Protein AF-A0A845W8F4-F1 (afdb_monomer_lite)

Sequence (146 aa):
TGIQLLKTLMKLYPTL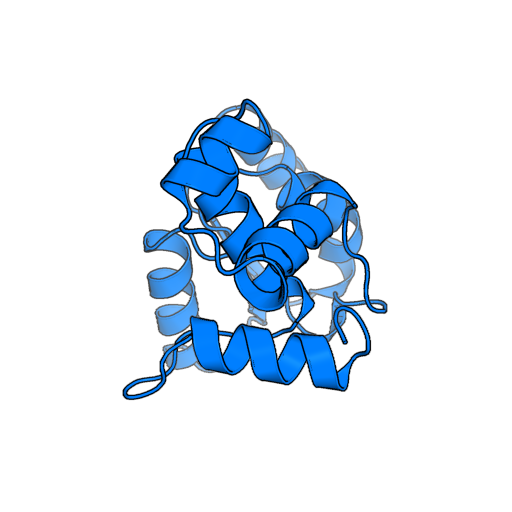NIVVQSANIKALIRLKPAINEHEGGFTIVDKSLPQKEMLIKVDWSLQGLIYTPKAMRNGLEIKSEWLDVLTLAFEEGLQDRTIAQRMQISERTVRNYWTKVQDVLGVYPKPGENIRIKTEKRAREVGLID

Secondary structure (DSSP, 8-state):
-HHHHHHHHHHH-TT--EEEEES-SGGGGGGHHHHHH--S-EEEEETTS-HHHHHHHHHHHHTT-EE--GGG--S----HHHHHHHHHHHTS---HHHHHHHTTS-HHHHHHHHHHHHHHHT----TT--HHHHHHHHHHHTTS--

Radius of gyration: 15.42 Å; chains: 1; bounding box: 34×40×40 Å

pLDDT: mean 94.18, std 3.89, range [72.44, 98.44]

Structure (mmCIF, N/CA/C/O backbone):
data_AF-A0A845W8F4-F1
#
_entry.id   AF-A0A845W8F4-F1
#
loop_
_atom_site.group_PDB
_atom_site.id
_atom_site.type_symbol
_atom_site.label_atom_id
_atom_site.label_alt_id
_atom_site.label_comp_id
_atom_site.label_asym_id
_atom_site.label_entity_id
_atom_site.label_seq_id
_atom_site.pdbx_PDB_ins_code
_atom_site.Cartn_x
_atom_site.Cartn_y
_atom_site.Cartn_z
_atom_site.occupancy
_atom_site.B_iso_or_equiv
_atom_site.auth_seq_id
_atom_site.auth_comp_id
_atom_site.auth_asym_id
_atom_site.auth_atom_id
_atom_site.pdbx_PDB_model_num
ATOM 1 N N . THR A 1 1 ? -16.153 -6.724 18.190 1.00 88.38 1 THR A N 1
ATOM 2 C CA . THR A 1 1 ? -15.363 -7.728 17.432 1.00 88.38 1 THR A CA 1
ATOM 3 C C . THR A 1 1 ? -14.116 -7.070 16.862 1.00 88.38 1 THR A C 1
ATOM 5 O O . THR A 1 1 ? -14.104 -5.848 16.750 1.00 88.38 1 THR A O 1
ATOM 8 N N . GLY A 1 2 ? -13.091 -7.837 16.466 1.00 92.50 2 GLY A N 1
ATOM 9 C CA . GLY A 1 2 ? -11.861 -7.268 15.884 1.00 92.50 2 GLY A CA 1
ATOM 10 C C . GLY A 1 2 ? -12.106 -6.403 14.639 1.00 92.50 2 GLY A C 1
ATOM 11 O O . GLY A 1 2 ? -11.474 -5.374 14.460 1.00 92.50 2 GLY A O 1
ATOM 12 N N . ILE A 1 3 ? -13.105 -6.747 13.826 1.00 94.69 3 ILE A N 1
ATOM 13 C CA . ILE A 1 3 ? -13.475 -5.972 12.630 1.00 94.69 3 ILE A CA 1
ATOM 14 C C . ILE A 1 3 ? -14.098 -4.625 12.993 1.00 94.69 3 ILE A C 1
ATOM 16 O O . ILE A 1 3 ? -13.779 -3.621 12.363 1.00 94.69 3 ILE A O 1
ATOM 20 N N . GLN A 1 4 ? -14.956 -4.588 14.016 1.00 95.62 4 GLN A N 1
ATOM 21 C CA . GLN A 1 4 ? -15.508 -3.324 14.500 1.00 95.62 4 GLN A CA 1
ATOM 22 C C . GLN A 1 4 ? -14.410 -2.437 15.092 1.00 95.62 4 GLN A C 1
ATOM 24 O O . GLN A 1 4 ? -14.392 -1.244 14.816 1.00 95.62 4 GLN A O 1
ATOM 29 N N . LEU A 1 5 ? -13.470 -3.026 15.841 1.00 96.38 5 LEU A N 1
ATOM 30 C CA . LEU A 1 5 ? -12.308 -2.306 16.359 1.00 96.38 5 LEU A CA 1
ATOM 31 C C . LEU A 1 5 ? -11.498 -1.676 15.218 1.00 96.38 5 LEU A C 1
ATOM 33 O O . LEU A 1 5 ? -11.225 -0.485 15.270 1.00 96.38 5 LEU A O 1
ATOM 37 N N . LEU A 1 6 ? -11.187 -2.436 14.163 1.00 97.19 6 LEU A N 1
ATOM 38 C CA . LEU A 1 6 ? -10.449 -1.915 13.007 1.00 97.19 6 LEU A CA 1
ATOM 39 C C . LEU A 1 6 ? -11.177 -0.753 12.323 1.00 97.19 6 LEU A C 1
ATOM 41 O O . LEU A 1 6 ? -10.552 0.262 12.036 1.00 97.19 6 LEU A O 1
ATOM 45 N N . LYS A 1 7 ? -12.495 -0.863 12.106 1.00 96.06 7 LYS A N 1
ATOM 46 C CA . LYS A 1 7 ? -13.293 0.242 11.545 1.00 96.06 7 LYS A CA 1
ATOM 47 C C . LYS A 1 7 ? -13.221 1.495 12.415 1.00 96.06 7 LYS A C 1
ATOM 49 O O . LYS A 1 7 ? -13.045 2.590 11.893 1.00 96.06 7 LYS A O 1
ATOM 54 N N . THR A 1 8 ? -13.350 1.331 13.731 1.00 97.00 8 THR A N 1
ATOM 55 C CA . THR A 1 8 ? -13.262 2.443 14.680 1.00 97.00 8 THR A CA 1
ATOM 56 C C . THR A 1 8 ? -11.869 3.074 14.670 1.00 97.00 8 THR A C 1
ATOM 58 O O . THR A 1 8 ? -11.770 4.294 14.604 1.00 97.00 8 THR A O 1
ATOM 61 N N . LEU A 1 9 ? -10.803 2.268 14.678 1.00 97.50 9 LEU A N 1
ATOM 62 C CA . LEU A 1 9 ? -9.425 2.764 14.675 1.00 97.50 9 LEU A CA 1
ATOM 63 C C . LEU A 1 9 ? -9.087 3.531 13.396 1.00 97.50 9 LEU A C 1
ATOM 65 O O . LEU A 1 9 ? -8.590 4.643 13.500 1.00 97.50 9 LEU A O 1
ATOM 69 N N . MET A 1 10 ? -9.408 2.994 12.214 1.00 96.81 10 MET A N 1
ATOM 70 C CA . MET A 1 10 ? -9.151 3.692 10.943 1.00 96.81 10 MET A CA 1
ATOM 71 C C . MET A 1 10 ? -9.926 5.013 10.849 1.00 96.81 10 MET A C 1
ATOM 73 O O . MET A 1 10 ? -9.415 5.993 10.322 1.00 96.81 10 MET A O 1
ATOM 77 N N . LYS A 1 11 ? -11.146 5.071 11.405 1.00 95.75 11 LYS A N 1
ATOM 78 C CA . LYS A 1 11 ? -11.949 6.301 11.421 1.00 95.75 11 LYS A CA 1
ATOM 79 C C . LYS A 1 11 ? -11.402 7.358 12.385 1.00 95.75 11 LYS A C 1
ATOM 81 O O . LYS A 1 11 ? -11.395 8.535 12.048 1.00 95.75 11 LYS A O 1
ATOM 86 N N . LEU A 1 12 ? -11.020 6.960 13.600 1.00 97.69 12 LEU A N 1
ATOM 87 C CA . LEU A 1 12 ? -10.560 7.894 14.637 1.00 97.69 12 LEU A CA 1
ATOM 88 C C . LEU A 1 12 ? -9.091 8.296 14.462 1.00 97.69 12 LEU A C 1
ATOM 90 O O . LEU A 1 12 ? -8.707 9.393 14.858 1.00 97.69 12 LEU A O 1
ATOM 94 N N . TYR A 1 13 ? -8.282 7.418 13.871 1.00 97.50 13 TYR A N 1
ATOM 95 C CA . TYR A 1 13 ? -6.844 7.586 13.703 1.00 97.50 13 TYR A CA 1
ATOM 96 C C . TYR A 1 13 ? -6.435 7.241 12.261 1.00 97.50 13 TYR A C 1
ATOM 98 O O . TYR A 1 13 ? -5.808 6.204 12.029 1.00 97.50 13 TYR A O 1
ATOM 106 N N . PRO A 1 14 ? -6.760 8.100 11.278 1.00 94.50 14 PRO A N 1
ATOM 107 C CA . PRO A 1 14 ? -6.568 7.808 9.851 1.00 94.50 14 PRO A CA 1
ATOM 108 C C . PRO A 1 14 ? -5.102 7.605 9.447 1.00 94.50 14 PRO A C 1
ATOM 110 O O . PRO A 1 14 ? -4.819 7.016 8.409 1.00 94.50 14 PRO A O 1
ATOM 113 N N . THR A 1 15 ? -4.158 8.065 10.268 1.00 95.19 15 THR A N 1
ATOM 114 C CA . THR A 1 15 ? -2.713 7.955 10.030 1.00 95.19 15 THR A CA 1
ATOM 115 C C . THR A 1 15 ? -2.027 6.895 10.894 1.00 95.19 15 THR A C 1
ATOM 117 O O . THR A 1 15 ? -0.815 6.719 10.784 1.00 95.19 15 THR A O 1
ATOM 120 N N . LEU A 1 16 ? -2.766 6.182 11.755 1.00 97.31 16 LEU A N 1
ATOM 121 C CA . LEU A 1 16 ? -2.196 5.141 12.611 1.00 97.31 16 LEU A CA 1
ATOM 122 C C . LEU A 1 16 ? -1.722 3.956 11.768 1.00 97.31 16 LEU A C 1
ATOM 124 O O . LEU A 1 16 ? -2.485 3.406 10.978 1.00 97.31 16 LEU A O 1
ATOM 128 N N . ASN A 1 17 ? -0.484 3.520 11.975 1.00 98.00 17 ASN A N 1
ATOM 129 C CA . ASN A 1 17 ? 0.031 2.315 11.334 1.00 98.00 17 ASN A CA 1
ATOM 130 C C . ASN A 1 17 ? -0.577 1.069 11.996 1.00 98.00 17 ASN A C 1
ATOM 132 O O . ASN A 1 17 ? -0.546 0.931 13.221 1.00 98.00 17 ASN A O 1
ATOM 136 N N . ILE A 1 18 ? -1.158 0.173 11.195 1.00 98.06 18 ILE A N 1
ATOM 137 C CA . ILE A 1 18 ? -1.901 -0.998 11.669 1.00 98.06 18 ILE A CA 1
ATOM 138 C C . ILE A 1 18 ? -1.364 -2.270 11.009 1.00 98.06 18 ILE A C 1
ATOM 140 O O . ILE A 1 18 ? -1.314 -2.394 9.786 1.00 98.06 18 ILE A O 1
ATOM 144 N N . VAL A 1 19 ? -1.053 -3.262 11.843 1.00 97.38 19 VAL A N 1
ATOM 145 C CA . VAL A 1 19 ? -0.740 -4.629 11.417 1.00 97.38 19 VAL A CA 1
ATOM 146 C C . VAL A 1 19 ? -1.837 -5.554 11.923 1.00 97.38 19 VAL A C 1
ATOM 148 O O . VAL A 1 19 ? -2.074 -5.661 13.126 1.00 97.38 19 VAL A O 1
ATOM 151 N N . VAL A 1 20 ? -2.513 -6.243 11.008 1.00 96.69 20 VAL A N 1
ATOM 152 C CA . VAL A 1 20 ? -3.578 -7.193 11.334 1.00 96.69 20 VAL A CA 1
ATOM 153 C C . VAL A 1 20 ? -3.071 -8.610 11.140 1.00 96.69 20 VAL A C 1
ATOM 155 O O . VAL A 1 20 ? -2.831 -9.042 10.017 1.00 96.69 20 VAL A O 1
ATOM 158 N N . GLN A 1 21 ? -2.986 -9.373 12.224 1.00 94.81 21 GLN A N 1
ATOM 159 C CA . GLN A 1 21 ? -2.768 -10.815 12.151 1.00 94.81 21 GLN A CA 1
ATOM 160 C C . GLN A 1 21 ? -4.096 -11.563 12.227 1.00 94.81 21 GLN A C 1
ATOM 162 O O . GLN A 1 21 ? -4.807 -11.481 13.233 1.00 94.81 21 GLN A O 1
ATOM 167 N N . SER A 1 22 ? -4.430 -12.340 11.198 1.00 94.31 22 SER A N 1
ATOM 168 C CA . SER A 1 22 ? -5.685 -13.097 11.156 1.00 94.31 22 SER A CA 1
ATOM 169 C C . SER A 1 22 ? -5.468 -14.525 10.669 1.00 94.31 22 SER A C 1
ATOM 171 O O . SER A 1 22 ? -4.715 -14.753 9.736 1.00 94.31 22 SER A O 1
ATOM 173 N N . ALA A 1 23 ? -6.167 -15.482 11.284 1.00 93.19 23 ALA A N 1
ATOM 174 C CA . ALA A 1 23 ? -6.289 -16.848 10.759 1.00 93.19 23 ALA A CA 1
ATOM 175 C C . ALA A 1 23 ? -7.404 -16.965 9.698 1.00 93.19 23 ALA A C 1
ATOM 177 O O . ALA A 1 23 ? -7.541 -17.985 9.036 1.00 93.19 23 ALA A O 1
ATOM 178 N N . ASN A 1 24 ? -8.235 -15.927 9.543 1.00 92.31 24 ASN A N 1
ATOM 179 C CA . ASN A 1 24 ? -9.286 -15.860 8.533 1.00 92.31 24 ASN A CA 1
ATOM 180 C C . ASN A 1 24 ? -9.164 -14.540 7.767 1.00 92.31 24 ASN A C 1
ATOM 182 O O . ASN A 1 24 ? -9.788 -13.530 8.102 1.00 92.31 24 ASN A O 1
ATOM 186 N N . ILE A 1 25 ? -8.321 -14.553 6.739 1.00 92.44 25 ILE A N 1
ATOM 187 C CA . ILE A 1 25 ? -8.057 -13.394 5.882 1.00 92.44 25 ILE A CA 1
ATOM 188 C C . ILE A 1 25 ? -9.297 -13.008 5.066 1.00 92.44 25 ILE A C 1
ATOM 190 O O . ILE A 1 25 ? -9.585 -11.825 4.896 1.00 92.44 25 ILE A O 1
ATOM 194 N N . LYS A 1 26 ? -10.098 -13.989 4.630 1.00 91.00 26 LYS A N 1
ATOM 195 C CA . LYS A 1 26 ? -11.307 -13.746 3.824 1.00 91.00 26 LYS A CA 1
ATOM 196 C C . LYS A 1 26 ? -12.324 -12.863 4.551 1.00 91.00 26 LYS A C 1
ATOM 198 O O . LYS A 1 26 ? -12.976 -12.029 3.928 1.00 91.00 26 LYS A O 1
ATOM 203 N N . ALA A 1 27 ? -12.411 -12.964 5.879 1.00 91.88 27 ALA A N 1
ATOM 204 C CA . ALA A 1 27 ? -13.285 -12.111 6.685 1.00 91.88 27 ALA A CA 1
ATOM 205 C C . ALA A 1 27 ? -12.926 -10.611 6.636 1.00 91.88 27 ALA A C 1
ATOM 207 O O . ALA A 1 27 ? -13.764 -9.784 7.016 1.00 91.88 27 ALA A O 1
ATOM 208 N N . LEU A 1 28 ? -11.712 -10.262 6.186 1.00 93.38 28 LEU A N 1
ATOM 209 C CA . LEU A 1 28 ? -11.214 -8.891 6.051 1.00 93.38 28 LEU A CA 1
ATOM 210 C C . LEU A 1 28 ? -11.503 -8.276 4.675 1.00 93.38 28 LEU A C 1
ATOM 212 O O . LEU A 1 28 ? -11.358 -7.068 4.533 1.00 93.38 28 LEU A O 1
ATOM 216 N N . ILE A 1 29 ? -11.976 -9.046 3.684 1.00 91.12 29 ILE A N 1
ATOM 217 C CA . ILE A 1 29 ? -12.309 -8.529 2.337 1.00 91.12 29 ILE A CA 1
ATOM 218 C C . ILE A 1 29 ? -13.295 -7.354 2.420 1.00 91.12 29 ILE A C 1
ATOM 220 O O . ILE A 1 29 ? -13.107 -6.330 1.773 1.00 91.12 29 ILE A O 1
ATOM 224 N N . ARG A 1 30 ? -14.287 -7.439 3.314 1.00 90.75 30 ARG A N 1
ATOM 225 C CA . ARG A 1 30 ? -15.261 -6.361 3.578 1.00 90.75 30 ARG A CA 1
ATOM 226 C C . ARG A 1 30 ? -14.666 -5.064 4.141 1.00 90.75 30 ARG A C 1
ATOM 228 O O . ARG A 1 30 ? -15.389 -4.083 4.270 1.00 90.75 30 ARG A O 1
ATOM 235 N N . LEU A 1 31 ? -13.400 -5.069 4.557 1.00 93.12 31 LEU A N 1
ATOM 236 C CA . LEU A 1 31 ? -12.689 -3.876 5.016 1.00 93.12 31 LEU A CA 1
ATOM 237 C C . LEU A 1 31 ? -11.875 -3.216 3.902 1.00 93.12 31 LEU A C 1
ATOM 239 O O . LEU A 1 31 ? -11.380 -2.120 4.128 1.00 93.12 31 LEU A O 1
ATOM 243 N N . LYS A 1 32 ? -11.764 -3.825 2.713 1.00 90.69 32 LYS A N 1
ATOM 244 C CA . LYS A 1 32 ? -10.960 -3.299 1.600 1.00 90.69 32 LYS A CA 1
ATOM 245 C C . LYS A 1 32 ? -11.272 -1.830 1.261 1.00 90.69 32 LYS A C 1
ATOM 247 O O . LYS A 1 32 ? -10.315 -1.070 1.158 1.00 90.69 32 LYS A O 1
ATOM 252 N N . PRO A 1 33 ? -12.542 -1.372 1.191 1.00 90.38 33 PRO A N 1
ATOM 253 C CA . PRO A 1 33 ? -12.826 0.047 0.964 1.00 90.38 33 PRO A CA 1
ATOM 254 C C . PRO A 1 33 ? -12.246 0.957 2.055 1.00 90.38 33 PRO A C 1
ATOM 256 O O . PRO A 1 33 ? -11.581 1.936 1.743 1.00 90.38 33 PRO A O 1
ATOM 259 N N . ALA A 1 34 ? -12.407 0.579 3.327 1.00 93.69 34 ALA A 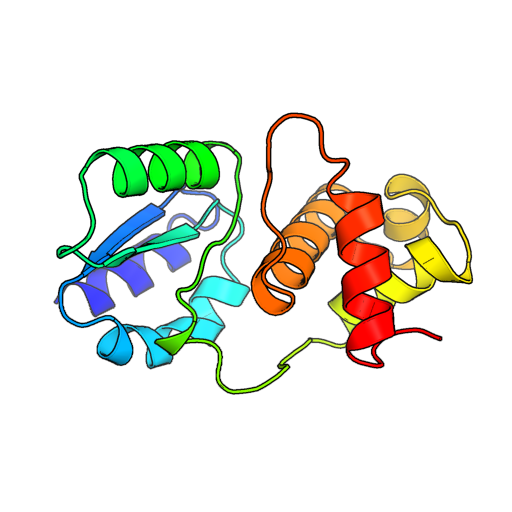N 1
ATOM 260 C CA . ALA A 1 34 ? -11.879 1.347 4.455 1.00 93.69 34 ALA A CA 1
ATOM 261 C C . ALA A 1 34 ? -10.340 1.335 4.502 1.00 93.69 34 ALA A C 1
ATOM 263 O O . ALA A 1 34 ? -9.729 2.351 4.805 1.00 93.69 34 ALA A O 1
ATOM 264 N N . ILE A 1 35 ? -9.707 0.211 4.150 1.00 93.38 35 ILE A N 1
ATOM 265 C CA . ILE A 1 35 ? -8.243 0.110 4.031 1.00 93.38 35 ILE A CA 1
ATOM 266 C C . ILE A 1 35 ? -7.734 1.026 2.911 1.00 93.38 35 ILE A C 1
ATOM 268 O O . ILE A 1 35 ? -6.726 1.701 3.082 1.00 93.38 35 ILE A O 1
ATOM 272 N N . ASN A 1 36 ? -8.450 1.096 1.786 1.00 89.69 36 ASN A N 1
ATOM 273 C CA . ASN A 1 36 ? -8.103 1.972 0.667 1.00 89.69 36 ASN A CA 1
ATOM 274 C C . ASN A 1 36 ? -8.274 3.463 0.991 1.00 89.69 36 ASN A C 1
ATOM 276 O O . ASN A 1 36 ? -7.713 4.298 0.283 1.00 89.69 36 ASN A O 1
ATOM 280 N N . GLU A 1 37 ? -9.072 3.815 1.996 1.00 91.31 37 GLU A N 1
ATOM 281 C CA . GLU A 1 37 ? -9.256 5.192 2.472 1.00 91.31 37 GLU A CA 1
ATOM 282 C C . GLU A 1 37 ? -8.272 5.562 3.583 1.00 91.31 37 GLU A C 1
ATOM 284 O O . GLU A 1 37 ? -7.934 6.733 3.723 1.00 91.31 37 GLU A O 1
ATOM 289 N N . HIS A 1 38 ? -7.763 4.571 4.317 1.00 94.62 38 HIS A N 1
ATOM 290 C CA . HIS A 1 38 ? -6.763 4.760 5.362 1.00 94.62 38 HIS A CA 1
ATOM 291 C C . HIS A 1 38 ? -5.476 5.397 4.813 1.00 94.62 38 HIS A C 1
ATOM 293 O O . HIS A 1 38 ? -5.036 5.097 3.698 1.00 94.62 38 HIS A O 1
ATOM 299 N N . GLU A 1 39 ? -4.874 6.294 5.593 1.00 92.81 39 GLU A N 1
ATOM 300 C CA . GLU A 1 39 ? -3.697 7.077 5.188 1.00 92.81 39 GLU A CA 1
ATOM 301 C C . GLU A 1 39 ? -2.401 6.637 5.880 1.00 92.81 39 GLU A C 1
ATOM 303 O O . GLU A 1 39 ? -1.317 7.071 5.489 1.00 92.81 39 GLU A O 1
ATOM 308 N N . GLY A 1 40 ? -2.503 5.825 6.934 1.00 95.12 40 GLY A N 1
ATOM 309 C CA . GLY A 1 40 ? -1.367 5.154 7.559 1.00 95.12 40 GLY A CA 1
ATOM 310 C C . GLY A 1 40 ? -0.987 3.865 6.828 1.00 95.12 40 GLY A C 1
ATOM 311 O O . GLY A 1 40 ? -1.716 3.367 5.969 1.00 95.12 40 GLY A O 1
ATOM 312 N N . GLY A 1 41 ? 0.144 3.274 7.206 1.00 96.69 41 GLY A N 1
ATOM 313 C CA . GLY A 1 41 ? 0.513 1.952 6.715 1.00 96.69 41 GLY A CA 1
ATOM 314 C C . GLY A 1 41 ? -0.422 0.883 7.270 1.00 96.69 41 GLY A C 1
ATOM 315 O O . GLY A 1 41 ? -0.718 0.856 8.465 1.00 96.69 41 GLY A O 1
ATOM 316 N N . PHE A 1 42 ? -0.870 -0.033 6.417 1.00 97.69 42 PHE A N 1
ATOM 317 C CA . PHE A 1 42 ? -1.844 -1.058 6.779 1.00 97.69 42 PHE A CA 1
ATOM 318 C C . PHE A 1 42 ? -1.455 -2.407 6.184 1.00 97.69 42 PHE A C 1
ATOM 320 O O . PHE A 1 42 ? -1.589 -2.629 4.981 1.00 97.69 42 PHE A O 1
ATOM 327 N N . THR A 1 43 ? -1.007 -3.346 7.012 1.00 97.50 43 THR A N 1
ATOM 328 C CA . THR A 1 43 ? -0.586 -4.668 6.531 1.00 97.50 43 THR A CA 1
ATOM 329 C C . THR A 1 43 ? -1.402 -5.783 7.165 1.00 97.50 43 THR A C 1
ATOM 331 O O . THR A 1 43 ? -1.773 -5.736 8.337 1.00 9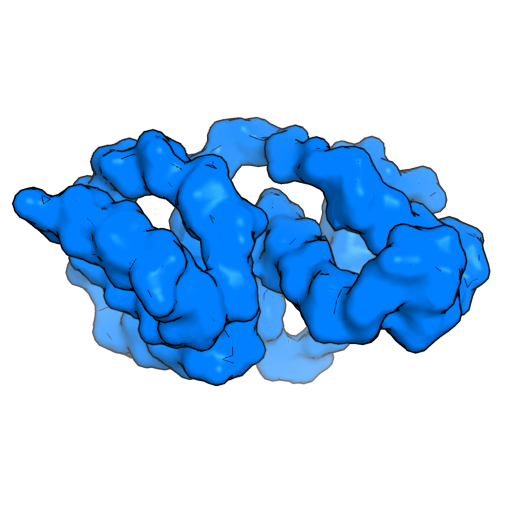7.50 43 THR A O 1
ATOM 334 N N . ILE A 1 44 ? -1.714 -6.809 6.375 1.00 96.50 44 ILE A N 1
ATOM 335 C CA . ILE A 1 44 ? -2.459 -7.984 6.830 1.00 96.50 44 ILE A CA 1
ATOM 336 C C . ILE A 1 44 ? -1.577 -9.224 6.687 1.00 96.50 44 ILE A C 1
ATOM 338 O O . ILE A 1 44 ? -1.072 -9.512 5.607 1.00 96.50 44 ILE A O 1
ATOM 342 N N . VAL A 1 45 ? -1.429 -9.991 7.763 1.00 94.88 45 VAL A N 1
ATOM 343 C CA . VAL A 1 45 ? -0.587 -11.191 7.820 1.00 94.88 45 VAL A CA 1
ATOM 344 C C . VAL A 1 45 ? -1.432 -12.396 8.214 1.00 94.88 45 VAL A C 1
ATOM 346 O O . VAL A 1 45 ? -2.206 -12.334 9.173 1.00 94.88 45 VAL A O 1
ATOM 349 N N . ASP A 1 46 ? -1.274 -13.502 7.487 1.00 93.31 46 ASP A N 1
ATOM 350 C CA . ASP A 1 46 ? -1.837 -14.784 7.909 1.00 93.31 46 ASP A CA 1
ATOM 351 C C . ASP A 1 46 ? -1.073 -15.310 9.132 1.00 93.31 46 ASP A C 1
ATOM 353 O O . ASP A 1 46 ? 0.159 -15.337 9.139 1.00 93.31 46 ASP A O 1
ATOM 357 N N . LYS A 1 47 ? -1.802 -15.715 10.178 1.00 93.44 47 LYS A N 1
ATOM 358 C CA . LYS A 1 47 ? -1.219 -16.2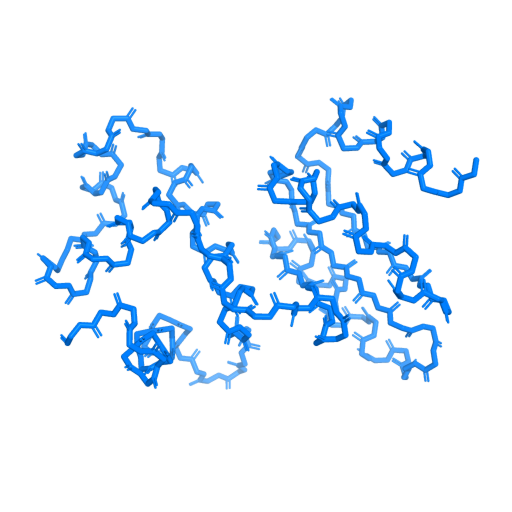57 11.417 1.00 93.44 47 LYS A CA 1
ATOM 359 C C . LYS A 1 47 ? -0.427 -17.546 11.202 1.00 93.44 47 LYS A C 1
ATOM 361 O O . LYS A 1 47 ? 0.387 -17.876 12.057 1.00 93.44 47 LYS A O 1
ATOM 366 N N . SER A 1 48 ? -0.659 -18.268 10.107 1.00 92.62 48 SER A N 1
ATOM 367 C CA . SER A 1 48 ? 0.101 -19.478 9.788 1.00 92.62 48 SER A CA 1
ATOM 368 C C . SER A 1 48 ? 1.500 -19.189 9.233 1.00 92.62 48 SER A C 1
ATOM 370 O O . SER A 1 48 ? 2.285 -20.121 9.065 1.00 92.62 48 SER A O 1
ATOM 372 N N . LEU A 1 49 ? 1.815 -17.935 8.886 1.00 92.19 49 LEU A N 1
ATOM 373 C CA . LEU A 1 49 ? 3.116 -17.580 8.323 1.00 92.19 49 LEU A CA 1
ATOM 374 C C . LEU A 1 49 ? 4.211 -17.527 9.400 1.00 92.19 49 LEU A C 1
ATOM 376 O O . LEU A 1 49 ? 3.933 -17.182 10.551 1.00 92.19 49 LEU A O 1
ATOM 380 N N . PRO A 1 50 ? 5.478 -17.798 9.031 1.00 94.88 50 PRO A N 1
ATOM 381 C CA . PRO A 1 50 ? 6.603 -17.659 9.948 1.00 94.88 50 PRO A CA 1
ATOM 382 C C . PRO A 1 50 ? 6.691 -16.253 10.553 1.00 94.88 50 PRO A C 1
ATOM 384 O O . PRO A 1 50 ? 6.446 -15.254 9.877 1.00 94.88 50 PRO A O 1
ATOM 387 N N . GLN A 1 51 ? 7.152 -16.150 11.801 1.00 93.81 51 GLN A N 1
ATOM 388 C CA . GLN A 1 51 ? 7.295 -14.867 12.505 1.00 93.81 51 GLN A CA 1
ATOM 389 C C . GLN A 1 51 ? 8.143 -13.842 11.732 1.00 93.81 51 GLN A C 1
ATOM 391 O O . GLN A 1 51 ? 7.856 -12.646 11.768 1.00 93.81 51 GLN A O 1
ATOM 396 N N . LYS A 1 52 ? 9.155 -14.299 10.984 1.00 95.00 52 LYS A N 1
ATOM 397 C CA . LYS A 1 52 ? 9.968 -13.435 10.116 1.00 95.00 52 LYS A CA 1
ATOM 398 C C . LYS A 1 52 ? 9.120 -12.700 9.072 1.00 95.00 52 LYS A C 1
ATOM 400 O O . LYS A 1 52 ? 9.341 -11.515 8.846 1.00 95.00 52 LYS A O 1
ATOM 405 N N . GLU A 1 53 ? 8.125 -13.366 8.485 1.00 93.06 53 GLU A N 1
ATOM 406 C CA . GLU A 1 53 ? 7.210 -12.735 7.527 1.00 93.06 53 GLU A CA 1
ATOM 407 C C . GLU A 1 53 ? 6.359 -11.660 8.196 1.00 93.06 53 GLU A C 1
ATOM 409 O O . GLU A 1 53 ? 6.194 -10.579 7.636 1.00 93.06 53 GLU A O 1
ATOM 414 N N . MET A 1 54 ? 5.875 -11.913 9.415 1.00 94.69 54 MET A N 1
ATOM 415 C CA . MET A 1 54 ? 5.168 -10.899 10.197 1.00 94.69 54 MET A CA 1
ATOM 416 C C . MET A 1 54 ? 6.056 -9.676 10.457 1.00 94.69 54 MET A C 1
ATOM 418 O O . MET A 1 54 ? 5.596 -8.561 10.232 1.00 94.69 54 MET A O 1
ATOM 422 N N . LEU A 1 55 ? 7.309 -9.856 10.889 1.00 96.38 55 LEU A N 1
ATOM 423 C CA . LEU A 1 55 ? 8.214 -8.732 11.176 1.00 96.38 55 LEU A CA 1
ATOM 424 C C . LEU A 1 55 ? 8.461 -7.854 9.943 1.00 96.38 55 LEU A C 1
ATOM 426 O O . LEU A 1 55 ? 8.458 -6.632 10.059 1.00 96.38 55 LEU A O 1
ATOM 430 N N . ILE A 1 56 ? 8.575 -8.456 8.757 1.00 95.94 56 ILE A N 1
ATOM 431 C CA . ILE A 1 56 ? 8.666 -7.708 7.494 1.00 95.94 56 ILE A CA 1
ATOM 432 C C . ILE A 1 56 ? 7.411 -6.848 7.279 1.00 95.94 56 ILE A C 1
ATOM 434 O O . ILE A 1 56 ? 7.504 -5.701 6.857 1.00 95.94 56 ILE A O 1
ATOM 438 N N . LYS A 1 57 ? 6.217 -7.373 7.575 1.00 96.38 57 LYS A N 1
ATOM 439 C CA . LYS A 1 57 ? 4.956 -6.626 7.408 1.00 96.38 57 LYS A CA 1
ATOM 440 C C . LYS A 1 57 ? 4.746 -5.558 8.481 1.00 96.38 57 LYS A C 1
ATOM 442 O O . LYS A 1 57 ? 4.062 -4.572 8.210 1.00 96.38 57 LYS A O 1
ATOM 447 N N . VAL A 1 58 ? 5.340 -5.729 9.662 1.00 96.75 58 VAL A N 1
ATOM 448 C CA . VAL A 1 58 ? 5.426 -4.673 10.680 1.00 96.75 58 VAL A CA 1
ATOM 449 C C . VAL A 1 58 ? 6.291 -3.527 10.167 1.00 96.75 58 VAL A C 1
ATOM 451 O O . VAL A 1 58 ? 5.821 -2.395 10.147 1.00 96.75 58 VAL A O 1
ATOM 454 N N . ASP A 1 59 ? 7.498 -3.824 9.684 1.00 96.75 59 ASP A N 1
ATOM 455 C CA . ASP A 1 59 ? 8.398 -2.826 9.091 1.00 96.75 59 ASP A CA 1
ATOM 456 C C . ASP A 1 59 ? 7.725 -2.066 7.935 1.00 96.75 59 ASP A C 1
ATOM 458 O O . ASP A 1 59 ? 7.696 -0.837 7.924 1.00 96.75 59 ASP A O 1
ATOM 462 N N . TRP A 1 60 ? 7.056 -2.784 7.027 1.00 96.44 60 TRP A N 1
ATOM 463 C CA . TRP A 1 60 ? 6.292 -2.167 5.939 1.00 96.44 60 TRP A CA 1
ATOM 464 C C . TRP A 1 60 ? 5.186 -1.235 6.450 1.00 96.44 60 TRP A C 1
ATOM 466 O O . TRP A 1 60 ? 5.063 -0.113 5.964 1.00 96.44 60 TRP A O 1
ATOM 476 N N . SER A 1 61 ? 4.399 -1.658 7.446 1.00 97.06 61 SER A N 1
ATOM 477 C CA . SER A 1 61 ? 3.353 -0.803 8.027 1.00 97.06 61 SER A CA 1
ATOM 478 C C . SER A 1 61 ? 3.945 0.457 8.663 1.00 97.06 61 SER A C 1
ATOM 480 O O . SER A 1 61 ? 3.413 1.544 8.459 1.00 97.06 61 SER A O 1
ATOM 482 N N . LEU A 1 62 ? 5.074 0.349 9.370 1.00 96.56 62 LEU A N 1
ATOM 483 C CA . LEU A 1 62 ? 5.752 1.502 9.971 1.00 96.56 62 LEU A CA 1
ATOM 484 C C . LEU A 1 62 ? 6.249 2.508 8.926 1.00 96.56 62 LEU A C 1
ATOM 486 O O . LEU A 1 62 ? 6.204 3.712 9.170 1.00 96.56 62 LEU A O 1
ATOM 490 N N . GLN A 1 63 ? 6.655 2.025 7.753 1.00 94.06 63 GLN A N 1
ATOM 491 C CA . GLN A 1 63 ? 7.052 2.846 6.607 1.00 94.06 63 GLN A CA 1
ATOM 492 C C . GLN A 1 63 ? 5.859 3.415 5.814 1.00 94.06 63 GLN A C 1
ATOM 494 O O . GLN A 1 63 ? 6.056 4.101 4.812 1.00 94.06 63 GLN A O 1
ATOM 499 N N . GLY A 1 64 ? 4.620 3.152 6.243 1.00 93.50 64 GLY A N 1
ATOM 500 C CA . GLY A 1 64 ? 3.415 3.660 5.589 1.00 93.50 64 GLY A CA 1
ATOM 501 C C . GLY A 1 64 ? 2.921 2.808 4.417 1.00 93.50 64 GLY A C 1
ATOM 502 O O . GLY A 1 64 ? 2.065 3.262 3.662 1.00 93.50 64 GLY A O 1
ATOM 503 N N . LEU A 1 65 ? 3.436 1.585 4.239 1.00 94.94 65 LEU A N 1
ATOM 504 C CA . LEU A 1 65 ? 3.006 0.704 3.155 1.00 94.94 65 LEU A CA 1
ATOM 505 C C . LEU A 1 65 ? 1.675 0.023 3.468 1.00 94.94 65 LEU A C 1
ATOM 507 O O . LEU A 1 65 ? 1.360 -0.299 4.616 1.00 94.94 65 LEU A O 1
ATOM 511 N N . ILE A 1 66 ? 0.939 -0.284 2.404 1.00 95.19 66 ILE A N 1
ATOM 512 C CA . ILE A 1 66 ? -0.245 -1.133 2.446 1.00 95.19 66 ILE A CA 1
ATOM 513 C C . ILE A 1 66 ? 0.142 -2.512 1.912 1.00 95.19 66 ILE A C 1
ATOM 515 O O . ILE A 1 66 ? 0.823 -2.619 0.896 1.00 95.19 66 ILE A O 1
ATOM 519 N N . TYR A 1 67 ? -0.265 -3.568 2.615 1.00 95.44 67 TYR A N 1
ATOM 520 C CA . TYR A 1 67 ? -0.127 -4.949 2.156 1.00 95.44 67 TYR A CA 1
ATOM 521 C C . TYR A 1 67 ? -1.425 -5.715 2.383 1.00 95.44 67 TYR A C 1
ATOM 523 O O . TYR A 1 67 ? -1.783 -6.039 3.522 1.00 95.44 67 TYR A O 1
ATOM 531 N N . THR A 1 68 ? -2.083 -6.086 1.289 1.00 93.75 68 THR A N 1
ATOM 532 C CA . THR A 1 68 ? -3.214 -7.015 1.290 1.00 93.75 68 THR A CA 1
ATOM 533 C C . THR A 1 68 ? -2.797 -8.375 0.709 1.00 93.75 68 THR A C 1
ATOM 535 O O . THR A 1 68 ? -2.224 -8.434 -0.381 1.00 93.75 68 THR A O 1
ATOM 538 N N . PRO A 1 69 ? -3.042 -9.512 1.388 1.00 92.06 69 PRO A N 1
ATOM 539 C CA . PRO A 1 69 ? -2.757 -10.837 0.845 1.00 92.06 69 PRO A CA 1
ATOM 540 C C . PRO A 1 69 ? -3.469 -11.085 -0.485 1.00 92.06 69 PRO A C 1
ATOM 542 O O . PRO A 1 69 ? -4.578 -10.600 -0.700 1.00 92.06 69 PRO A O 1
ATOM 545 N N . LYS A 1 70 ? -2.883 -11.925 -1.350 1.00 88.25 70 LYS A N 1
ATOM 546 C CA . LYS A 1 70 ? -3.465 -12.270 -2.664 1.00 88.25 70 LYS A CA 1
ATOM 547 C C . LYS A 1 70 ? -4.928 -12.722 -2.572 1.00 88.25 70 LYS A C 1
ATOM 549 O O . LYS A 1 70 ? -5.723 -12.358 -3.423 1.00 88.25 70 LYS A O 1
ATOM 554 N N . ALA A 1 71 ? -5.298 -13.439 -1.508 1.00 87.81 71 ALA A N 1
ATOM 555 C CA . ALA A 1 71 ? -6.669 -13.892 -1.256 1.00 87.81 71 ALA A CA 1
ATOM 556 C C . ALA A 1 71 ? -7.704 -12.758 -1.078 1.00 87.81 71 ALA A C 1
ATOM 558 O O . ALA A 1 71 ? -8.900 -13.035 -1.055 1.00 87.81 71 ALA A O 1
ATOM 559 N N . MET A 1 72 ? -7.263 -11.506 -0.915 1.00 88.69 72 MET A N 1
ATOM 560 C CA . MET A 1 72 ? -8.117 -10.313 -0.850 1.00 88.69 72 MET A CA 1
ATOM 561 C C . MET A 1 72 ? -8.130 -9.504 -2.154 1.00 88.69 72 MET A C 1
ATOM 563 O O . MET A 1 72 ? -8.918 -8.564 -2.288 1.00 88.69 72 MET A O 1
ATOM 567 N N . ARG A 1 73 ? -7.266 -9.838 -3.117 1.00 81.88 73 ARG A N 1
ATOM 568 C CA . ARG A 1 73 ? -7.165 -9.140 -4.400 1.00 81.88 73 ARG A CA 1
ATOM 569 C C . ARG A 1 73 ? -8.045 -9.843 -5.422 1.00 81.88 73 ARG A C 1
ATOM 571 O O . ARG A 1 73 ? -7.591 -10.681 -6.192 1.00 81.88 73 ARG A O 1
ATOM 578 N N . ASN A 1 74 ? -9.331 -9.520 -5.381 1.00 72.44 74 ASN A N 1
ATOM 579 C CA . ASN A 1 74 ? -10.280 -9.943 -6.402 1.00 72.44 74 ASN A CA 1
ATOM 580 C C . ASN A 1 74 ? -10.133 -9.008 -7.609 1.00 72.44 74 ASN A C 1
ATOM 582 O O . ASN A 1 74 ? -10.654 -7.900 -7.582 1.00 72.44 74 ASN A O 1
ATOM 586 N N . GLY A 1 75 ? -9.384 -9.434 -8.627 1.00 74.56 75 GLY A N 1
ATOM 587 C CA . GLY A 1 75 ? -9.160 -8.641 -9.839 1.00 74.56 75 GLY A CA 1
ATOM 588 C C . GLY A 1 75 ? -8.296 -7.387 -9.639 1.00 74.56 75 GLY A C 1
ATOM 589 O O . GLY A 1 75 ? -7.766 -7.126 -8.554 1.00 74.56 75 GLY A O 1
ATOM 590 N N . LEU A 1 76 ? -8.131 -6.631 -10.727 1.00 81.25 76 LEU A N 1
ATOM 591 C CA . LEU A 1 76 ? -7.399 -5.367 -10.765 1.00 81.25 76 LEU A CA 1
ATOM 592 C C . LEU A 1 76 ? -8.382 -4.209 -10.539 1.00 81.25 76 LEU A C 1
ATOM 594 O O . LEU A 1 76 ? -8.948 -3.665 -11.479 1.00 81.25 76 LEU A O 1
ATOM 598 N N . GLU A 1 77 ? -8.622 -3.869 -9.276 1.00 84.12 77 GLU A N 1
ATOM 599 C CA . GLU A 1 77 ? -9.449 -2.717 -8.900 1.00 84.12 77 GLU A CA 1
ATOM 600 C C . GLU A 1 77 ? -8.545 -1.507 -8.647 1.00 84.12 77 GLU A C 1
ATOM 602 O O . GLU A 1 77 ? -7.918 -1.408 -7.588 1.00 84.12 77 GLU A O 1
ATOM 607 N N . ILE A 1 78 ? -8.475 -0.596 -9.617 1.00 90.31 78 ILE A N 1
ATOM 608 C CA . ILE A 1 78 ? -7.736 0.665 -9.514 1.00 90.31 78 ILE A CA 1
ATOM 609 C C . ILE A 1 78 ? -8.709 1.844 -9.601 1.00 90.31 78 ILE A C 1
ATOM 611 O O . ILE A 1 78 ? -9.645 1.824 -10.398 1.00 90.31 78 ILE A O 1
ATOM 615 N N . LYS A 1 79 ? -8.522 2.857 -8.750 1.00 93.19 79 LYS A N 1
ATOM 616 C CA . LYS A 1 79 ? -9.293 4.106 -8.836 1.00 93.19 79 LYS A CA 1
ATOM 617 C C . LYS A 1 79 ? -8.717 5.012 -9.926 1.00 93.19 79 LYS A C 1
ATOM 619 O O . LYS A 1 79 ? -7.513 4.962 -10.172 1.00 93.19 79 LYS A O 1
ATOM 624 N N . SER A 1 80 ? -9.547 5.862 -10.527 1.00 94.81 80 SER A N 1
ATOM 625 C CA . SER A 1 80 ? -9.121 6.790 -11.584 1.00 94.81 80 SER A CA 1
ATOM 626 C C . SER A 1 80 ? -7.986 7.700 -11.126 1.00 94.81 80 SER A C 1
ATOM 628 O O . SER A 1 80 ? -6.986 7.806 -11.816 1.00 94.81 80 SER A O 1
ATOM 630 N N . GLU A 1 81 ? -8.044 8.235 -9.905 1.00 95.75 81 GLU A N 1
ATOM 631 C CA . GLU A 1 81 ? -7.007 9.144 -9.399 1.00 95.75 81 GLU A CA 1
ATOM 632 C C . GLU A 1 81 ? -5.660 8.435 -9.182 1.00 95.75 81 GLU A C 1
ATOM 634 O O . GLU A 1 81 ? -4.606 9.064 -9.140 1.00 95.75 81 GLU A O 1
ATOM 639 N N . TRP A 1 82 ? -5.676 7.112 -9.004 1.00 95.69 82 TRP A N 1
ATOM 640 C CA . TRP A 1 82 ? -4.455 6.313 -8.889 1.00 95.69 82 TRP A CA 1
ATOM 641 C C . TRP A 1 82 ? -3.865 6.017 -10.265 1.00 95.69 82 TRP A C 1
ATOM 643 O O . TRP A 1 82 ? -2.644 5.990 -10.413 1.00 95.69 82 TRP A O 1
ATOM 653 N N . LEU A 1 83 ? -4.736 5.807 -11.254 1.00 96.19 83 LEU A N 1
ATOM 654 C CA . LEU A 1 83 ? -4.347 5.669 -12.649 1.00 96.19 83 LEU A CA 1
ATOM 655 C C . LEU A 1 83 ? -3.755 6.979 -13.181 1.00 96.19 83 LEU A C 1
ATOM 657 O O . LEU A 1 83 ? -2.693 6.944 -13.788 1.00 96.19 83 LEU A O 1
ATOM 661 N N . ASP A 1 84 ? -4.347 8.126 -12.843 1.00 97.44 84 ASP A N 1
ATOM 662 C CA . ASP A 1 84 ? -3.814 9.440 -13.210 1.00 97.44 84 ASP A CA 1
ATOM 663 C C . ASP A 1 84 ? -2.370 9.609 -12.720 1.00 97.44 84 ASP A C 1
ATOM 665 O O . ASP A 1 84 ? -1.503 10.039 -13.472 1.00 97.44 84 ASP A O 1
ATOM 669 N N . VAL A 1 85 ? -2.063 9.207 -11.479 1.00 97.25 85 VAL A N 1
ATOM 670 C CA . VAL A 1 85 ? -0.683 9.246 -10.961 1.00 97.25 85 VAL A CA 1
ATOM 671 C C . VAL A 1 85 ? 0.261 8.351 -11.769 1.00 97.25 85 VAL A C 1
ATOM 673 O O . VAL A 1 85 ? 1.395 8.758 -12.023 1.00 97.25 85 VAL A O 1
ATOM 676 N N . LEU A 1 86 ? -0.179 7.153 -12.172 1.00 96.56 86 LEU A N 1
ATOM 677 C CA . LEU A 1 86 ? 0.611 6.254 -13.021 1.00 96.56 86 LEU A CA 1
ATOM 678 C C . LEU A 1 86 ? 0.898 6.883 -14.389 1.00 96.56 86 LEU A C 1
ATOM 680 O O . LEU A 1 86 ? 2.061 6.955 -14.786 1.00 96.56 86 LEU A O 1
ATOM 684 N N . THR A 1 87 ? -0.142 7.359 -15.070 1.00 96.75 87 THR A N 1
ATOM 685 C CA . THR A 1 87 ? -0.065 7.989 -16.393 1.00 96.75 87 THR A CA 1
ATOM 686 C C . THR A 1 87 ? 0.813 9.238 -16.362 1.00 96.75 87 THR A C 1
ATOM 688 O O . THR A 1 87 ? 1.784 9.342 -17.111 1.00 96.75 87 THR A O 1
ATOM 691 N N . LEU A 1 88 ? 0.566 10.153 -15.421 1.00 97.81 88 LEU A N 1
ATOM 692 C CA . LEU A 1 88 ? 1.349 11.380 -15.280 1.00 97.81 88 LEU A CA 1
ATOM 693 C C . LEU A 1 88 ? 2.834 11.091 -15.019 1.00 97.81 88 LEU A C 1
ATOM 695 O O . LEU A 1 88 ? 3.703 11.812 -15.505 1.00 97.81 88 LEU A O 1
ATOM 699 N N . ALA A 1 89 ? 3.145 10.046 -14.254 1.00 97.38 89 ALA A N 1
ATOM 700 C CA . ALA A 1 89 ? 4.525 9.710 -13.930 1.00 97.38 89 ALA A CA 1
ATOM 701 C C . ALA A 1 89 ? 5.268 9.004 -15.069 1.00 97.38 89 ALA A C 1
ATOM 703 O O . ALA A 1 89 ? 6.447 9.288 -15.278 1.00 97.38 89 ALA A O 1
ATOM 704 N N . PHE A 1 90 ? 4.617 8.074 -15.771 1.00 96.12 90 PHE A N 1
ATOM 705 C CA . PHE A 1 90 ? 5.296 7.178 -16.714 1.00 96.12 90 PHE A CA 1
ATOM 706 C C . PHE A 1 90 ? 5.076 7.520 -18.187 1.00 96.12 90 PHE A C 1
ATOM 708 O O . PHE A 1 90 ? 5.962 7.244 -18.990 1.00 96.12 90 PHE A O 1
ATOM 715 N N . GLU A 1 91 ? 3.958 8.147 -18.544 1.00 95.00 91 GLU A N 1
ATOM 716 C CA . GLU A 1 91 ? 3.700 8.599 -19.918 1.00 95.00 91 GLU A CA 1
ATOM 717 C C . GLU A 1 91 ? 4.104 10.067 -20.094 1.00 95.00 91 GLU A C 1
ATOM 719 O O . GLU A 1 91 ? 4.769 10.416 -21.067 1.00 95.00 91 GLU A O 1
ATOM 724 N N . GLU A 1 92 ? 3.782 10.925 -19.119 1.00 95.62 92 GLU A N 1
ATOM 725 C CA . GLU A 1 92 ? 4.159 12.349 -19.153 1.00 95.62 92 GLU A CA 1
ATOM 726 C C . GLU A 1 92 ? 5.509 12.649 -18.462 1.00 95.62 92 GLU A C 1
ATOM 728 O O . GLU A 1 92 ? 6.018 13.768 -18.546 1.00 95.62 92 GLU A O 1
ATOM 733 N N . GLY A 1 93 ? 6.112 11.674 -17.770 1.00 95.38 93 GLY A N 1
ATOM 734 C CA . GLY A 1 93 ? 7.427 11.825 -17.130 1.00 95.38 93 GLY A CA 1
ATOM 735 C C . GLY A 1 93 ? 7.458 12.798 -15.941 1.00 95.38 93 GLY A C 1
ATOM 736 O O . GLY A 1 93 ? 8.519 13.330 -15.596 1.00 95.38 93 GLY A O 1
ATOM 737 N N . LEU A 1 94 ? 6.308 13.081 -15.320 1.00 97.44 94 LEU A N 1
ATOM 738 C CA . LEU A 1 94 ? 6.199 14.069 -14.250 1.00 97.44 94 LEU A CA 1
ATOM 739 C C . LEU A 1 94 ? 6.703 13.530 -12.905 1.00 97.44 94 LEU A C 1
ATOM 741 O O . LEU A 1 94 ? 6.496 12.377 -12.532 1.00 97.44 94 LEU A O 1
ATOM 745 N N . GLN A 1 95 ? 7.324 14.411 -12.120 1.00 96.75 95 GLN A N 1
ATOM 746 C CA . GLN A 1 95 ? 7.722 14.116 -10.741 1.00 96.75 95 GLN A CA 1
ATOM 747 C C . GLN A 1 95 ? 6.557 14.335 -9.767 1.00 96.75 95 GLN A C 1
ATOM 749 O O . GLN A 1 95 ? 5.687 15.169 -10.016 1.00 96.75 95 GLN A O 1
ATOM 754 N N . ASP A 1 96 ? 6.589 13.671 -8.605 1.00 96.69 96 ASP A N 1
ATOM 755 C CA . ASP A 1 96 ? 5.511 13.703 -7.599 1.00 96.69 96 ASP A CA 1
ATOM 756 C C . ASP A 1 96 ? 5.056 15.132 -7.219 1.00 96.69 96 ASP A C 1
ATOM 758 O O . ASP A 1 96 ? 3.863 15.367 -7.032 1.00 96.69 96 ASP A O 1
ATOM 762 N N . ARG A 1 97 ? 5.974 16.110 -7.153 1.00 97.81 97 ARG A N 1
ATOM 763 C CA . ARG A 1 97 ? 5.638 17.522 -6.881 1.00 97.81 97 ARG A CA 1
ATOM 764 C C . ARG A 1 97 ? 4.810 18.158 -8.001 1.00 97.81 97 ARG A C 1
ATOM 766 O O . ARG A 1 97 ? 3.854 18.878 -7.723 1.00 97.81 97 ARG A O 1
ATOM 773 N N . THR A 1 98 ? 5.159 17.890 -9.254 1.00 98.31 98 THR A N 1
ATOM 774 C CA . THR A 1 98 ? 4.431 18.400 -10.424 1.00 98.31 98 THR A CA 1
ATOM 775 C C . THR A 1 98 ? 3.091 17.688 -10.585 1.00 98.31 98 THR A C 1
ATOM 777 O O . THR A 1 98 ? 2.092 18.335 -10.885 1.00 98.31 98 THR A O 1
ATOM 780 N N . ILE A 1 99 ? 3.039 16.383 -10.297 1.00 98.44 99 ILE A N 1
ATOM 781 C CA . ILE A 1 99 ? 1.790 15.608 -10.233 1.00 98.44 99 ILE A CA 1
ATOM 782 C C . ILE A 1 99 ? 0.847 16.218 -9.193 1.00 98.44 99 ILE A C 1
ATOM 784 O O . ILE A 1 99 ? -0.311 16.491 -9.499 1.00 98.44 99 ILE A O 1
ATOM 788 N N . ALA A 1 100 ? 1.353 16.507 -7.990 1.00 98.38 100 ALA A N 1
ATOM 789 C CA . ALA A 1 100 ? 0.575 17.127 -6.920 1.00 98.38 100 ALA A CA 1
ATOM 790 C C . ALA A 1 100 ? -0.038 18.468 -7.360 1.00 98.38 100 ALA A C 1
ATOM 792 O O . ALA A 1 100 ? -1.226 18.703 -7.151 1.00 98.38 100 ALA A O 1
ATOM 793 N N . GLN A 1 101 ? 0.744 19.315 -8.037 1.00 98.06 101 GLN A N 1
ATOM 794 C CA . GLN A 1 101 ? 0.264 20.586 -8.587 1.00 98.06 101 GLN A CA 1
ATOM 795 C C . GLN A 1 101 ? -0.796 20.388 -9.678 1.00 98.06 101 GLN A C 1
ATOM 797 O O . GLN A 1 101 ? -1.842 21.033 -9.631 1.00 98.06 101 GLN A O 1
ATOM 802 N N . ARG A 1 102 ? -0.554 19.482 -10.635 1.00 98.06 102 ARG A N 1
ATOM 803 C CA . ARG A 1 102 ? -1.459 19.213 -11.766 1.00 98.06 102 ARG A CA 1
ATOM 804 C C . ARG A 1 102 ? -2.798 18.635 -11.314 1.00 98.06 102 ARG A C 1
ATOM 806 O O . ARG A 1 102 ? -3.831 19.021 -11.847 1.00 98.06 102 ARG A O 1
ATOM 813 N N . MET A 1 103 ? -2.780 17.775 -10.299 1.00 97.81 103 MET A N 1
ATOM 814 C CA . MET A 1 103 ? -3.978 17.185 -9.697 1.00 97.81 103 MET A CA 1
ATOM 815 C C . MET A 1 103 ? -4.602 18.051 -8.587 1.00 97.81 103 MET A C 1
ATOM 817 O O . MET A 1 103 ? -5.641 17.679 -8.053 1.00 97.81 103 MET A O 1
ATOM 821 N N . GLN A 1 104 ? -3.985 19.183 -8.219 1.00 97.69 104 GLN A N 1
ATOM 822 C CA . GLN A 1 104 ? -4.410 20.060 -7.114 1.00 97.69 104 GLN A CA 1
ATOM 823 C C . GLN A 1 104 ? -4.553 19.333 -5.761 1.00 97.69 104 GLN A C 1
ATOM 825 O O . GLN A 1 104 ? -5.469 19.588 -4.980 1.00 97.69 104 GLN A O 1
ATOM 830 N N . ILE A 1 105 ? -3.619 18.428 -5.465 1.00 97.25 105 ILE A N 1
ATOM 831 C CA . ILE A 1 105 ? -3.556 17.657 -4.216 1.00 97.25 105 ILE A CA 1
ATOM 832 C C . ILE A 1 105 ? -2.215 17.871 -3.512 1.00 97.25 105 ILE A C 1
ATOM 834 O O . ILE A 1 105 ? -1.275 18.438 -4.063 1.00 97.25 105 ILE A O 1
ATOM 838 N N . SER A 1 106 ? -2.096 17.401 -2.271 1.00 96.50 106 SER A N 1
ATOM 839 C CA . SER A 1 106 ? -0.816 17.444 -1.560 1.00 96.50 106 SER A CA 1
ATOM 840 C C . SER A 1 106 ? 0.162 16.387 -2.094 1.00 96.50 106 SER A C 1
ATOM 842 O O . SER A 1 106 ? -0.247 15.298 -2.503 1.00 96.50 106 SER A O 1
ATOM 844 N N . GLU A 1 107 ? 1.474 16.630 -1.990 1.00 96.38 107 GLU A N 1
ATOM 845 C CA . GLU A 1 107 ? 2.475 15.593 -2.297 1.00 96.38 107 GLU A CA 1
ATOM 846 C C . GLU A 1 107 ? 2.310 14.343 -1.418 1.00 96.38 107 GLU A C 1
ATOM 848 O O . GLU A 1 107 ? 2.645 13.232 -1.824 1.00 96.38 107 GLU A O 1
ATOM 853 N N . ARG A 1 108 ? 1.796 14.500 -0.191 1.00 93.31 108 ARG A N 1
ATOM 854 C CA . ARG A 1 108 ? 1.466 13.368 0.684 1.00 93.31 108 ARG A CA 1
ATOM 855 C C . ARG A 1 108 ? 0.378 12.497 0.055 1.00 93.31 108 ARG A C 1
ATOM 857 O O . ARG A 1 108 ? 0.502 11.279 0.076 1.00 93.31 108 ARG A O 1
ATOM 864 N N . THR A 1 109 ? -0.638 13.107 -0.550 1.00 94.88 109 THR A N 1
ATOM 865 C CA . THR A 1 109 ? -1.704 12.393 -1.262 1.00 94.88 109 THR A CA 1
ATOM 866 C C . THR A 1 109 ? -1.146 11.609 -2.450 1.00 94.88 109 THR A C 1
ATOM 868 O O . THR A 1 109 ? -1.488 10.441 -2.606 1.00 94.88 109 THR A O 1
ATOM 871 N N . VAL A 1 110 ? -0.215 12.191 -3.218 1.00 96.75 110 VAL A N 1
ATOM 872 C CA . VAL A 1 110 ? 0.482 11.482 -4.311 1.00 96.75 110 VAL A CA 1
ATOM 873 C C . VAL A 1 110 ? 1.234 10.258 -3.781 1.00 96.75 110 VAL A C 1
ATOM 875 O O . VAL A 1 110 ? 1.074 9.158 -4.308 1.00 96.75 110 VAL A O 1
ATOM 878 N N . ARG A 1 111 ? 1.998 10.404 -2.689 1.00 94.25 111 ARG A N 1
ATOM 879 C CA . ARG A 1 111 ? 2.688 9.271 -2.038 1.00 94.25 111 ARG A CA 1
ATOM 880 C C . ARG A 1 111 ? 1.705 8.193 -1.566 1.00 94.25 111 ARG A C 1
ATOM 882 O O . ARG A 1 111 ? 1.963 7.010 -1.766 1.00 94.25 111 ARG A O 1
ATOM 889 N N . ASN A 1 112 ? 0.557 8.585 -1.013 1.00 93.75 112 ASN A N 1
ATOM 890 C CA . ASN A 1 112 ? -0.491 7.644 -0.615 1.00 93.75 112 ASN A CA 1
ATOM 891 C C . ASN A 1 112 ? -1.078 6.895 -1.822 1.00 93.75 112 ASN A C 1
ATOM 893 O O . ASN A 1 112 ? -1.344 5.699 -1.723 1.00 93.75 112 ASN A O 1
ATOM 897 N N . TYR A 1 113 ? -1.278 7.565 -2.960 1.00 95.81 113 TYR A N 1
ATOM 898 C CA . TYR A 1 113 ? -1.735 6.914 -4.192 1.00 95.81 113 TYR A CA 1
ATOM 899 C C . TYR A 1 113 ? -0.702 5.912 -4.708 1.00 95.81 113 TYR A C 1
ATOM 901 O O . TYR A 1 113 ? -1.078 4.791 -5.044 1.00 95.81 113 TYR A O 1
ATOM 909 N N . TRP A 1 114 ? 0.595 6.233 -4.646 1.00 95.88 114 TRP A N 1
ATOM 910 C CA . TRP A 1 114 ? 1.658 5.281 -4.984 1.00 95.88 114 TRP A CA 1
ATOM 911 C C . TRP A 1 114 ? 1.606 4.000 -4.165 1.00 95.88 114 TRP A C 1
ATOM 913 O O . TRP A 1 114 ? 1.671 2.912 -4.736 1.00 95.88 114 TRP A O 1
ATOM 923 N N . THR A 1 115 ? 1.443 4.110 -2.847 1.00 93.88 115 THR A N 1
ATOM 924 C CA . THR A 1 115 ? 1.318 2.935 -1.978 1.00 93.88 115 THR A CA 1
ATOM 925 C C . THR A 1 115 ? 0.136 2.051 -2.389 1.00 93.88 115 THR A C 1
ATOM 927 O O . THR A 1 115 ? 0.245 0.825 -2.395 1.00 93.88 115 THR A O 1
ATOM 930 N N . LYS A 1 116 ? -0.990 2.660 -2.776 1.00 94.19 116 LYS A N 1
ATOM 931 C CA . LYS A 1 116 ? -2.208 1.942 -3.181 1.00 94.19 116 LYS A CA 1
ATOM 932 C C . LYS A 1 116 ? -2.048 1.267 -4.545 1.00 94.19 116 LYS A C 1
ATOM 934 O O . LYS A 1 116 ? -2.381 0.092 -4.683 1.00 94.19 116 LYS A O 1
ATOM 939 N N . VAL A 1 117 ? -1.458 1.965 -5.517 1.00 95.19 117 VAL A N 1
ATOM 940 C CA . VAL A 1 117 ? -1.072 1.403 -6.822 1.00 95.19 117 VAL A CA 1
ATOM 941 C C . VAL A 1 117 ? -0.166 0.186 -6.643 1.00 95.19 117 VAL A C 1
ATOM 943 O O . VAL A 1 117 ? -0.413 -0.875 -7.216 1.00 95.19 117 VAL A O 1
ATOM 946 N N . GLN A 1 118 ? 0.869 0.318 -5.815 1.00 95.06 118 GLN A N 1
ATOM 947 C CA . GLN A 1 118 ? 1.834 -0.746 -5.554 1.00 95.06 118 GLN A CA 1
ATOM 948 C C . GLN A 1 118 ? 1.183 -1.971 -4.901 1.00 95.06 118 GLN A C 1
ATOM 950 O O . GLN A 1 118 ? 1.450 -3.094 -5.333 1.00 95.06 118 GLN A O 1
ATOM 955 N N . ASP A 1 119 ? 0.283 -1.782 -3.930 1.00 94.25 119 ASP A N 1
ATOM 956 C CA . ASP A 1 119 ? -0.447 -2.892 -3.307 1.00 94.25 119 ASP A CA 1
ATOM 957 C C . ASP A 1 119 ? -1.330 -3.642 -4.316 1.00 94.25 119 ASP A C 1
ATOM 959 O O . ASP A 1 119 ? -1.258 -4.874 -4.412 1.00 94.25 119 ASP A O 1
ATOM 963 N N . VAL A 1 120 ? -2.098 -2.900 -5.124 1.00 93.19 120 VAL A N 1
ATOM 964 C CA . VAL A 1 120 ? -2.958 -3.455 -6.183 1.00 93.19 120 VAL A CA 1
ATOM 965 C C . VAL A 1 120 ? -2.132 -4.259 -7.190 1.00 93.19 120 VAL A C 1
ATOM 967 O O . VAL A 1 120 ? -2.477 -5.401 -7.501 1.00 93.19 120 VAL A O 1
ATOM 970 N N . LEU A 1 121 ? -0.990 -3.723 -7.629 1.00 93.75 121 LEU A N 1
ATOM 971 C CA . LEU A 1 121 ? -0.069 -4.402 -8.547 1.00 93.75 121 LEU A CA 1
ATOM 972 C C . LEU A 1 121 ? 0.730 -5.537 -7.888 1.00 93.75 121 LEU A C 1
ATOM 974 O O . LEU A 1 121 ? 1.346 -6.351 -8.581 1.00 93.75 121 LEU A O 1
ATOM 978 N N . GLY A 1 122 ? 0.718 -5.626 -6.557 1.00 93.50 122 GLY A N 1
ATOM 979 C CA . GLY A 1 122 ? 1.512 -6.583 -5.796 1.00 93.50 122 GLY A CA 1
ATOM 980 C C . GLY A 1 122 ? 3.010 -6.328 -5.838 1.00 93.50 122 GLY A C 1
ATOM 981 O O . GLY A 1 122 ? 3.797 -7.274 -5.750 1.00 93.50 122 GLY A O 1
ATOM 982 N N . VAL A 1 123 ? 3.392 -5.066 -5.980 1.00 95.00 123 VAL A N 1
ATOM 983 C CA . VAL A 1 123 ? 4.772 -4.606 -6.003 1.00 95.00 123 VAL A CA 1
ATOM 984 C C . VAL A 1 123 ? 5.141 -4.133 -4.603 1.00 95.00 123 VAL A C 1
ATOM 986 O O . VAL A 1 123 ? 4.513 -3.240 -4.053 1.00 95.00 123 VAL A O 1
ATOM 989 N N . TYR A 1 124 ? 6.174 -4.739 -4.025 1.00 94.06 124 TYR A N 1
ATOM 990 C CA . TYR A 1 124 ? 6.651 -4.422 -2.679 1.00 94.06 124 TYR A CA 1
ATOM 991 C C . TYR A 1 124 ? 8.164 -4.228 -2.671 1.00 94.06 124 TYR A C 1
ATOM 993 O O . TYR A 1 124 ? 8.837 -4.784 -3.554 1.00 94.06 124 TYR A O 1
ATOM 1001 N N . PRO A 1 125 ? 8.703 -3.495 -1.678 1.00 92.44 125 PRO A N 1
ATOM 1002 C CA . PRO A 1 125 ? 10.133 -3.293 -1.536 1.00 92.44 125 PRO A CA 1
ATOM 1003 C C . PRO A 1 125 ? 10.888 -4.617 -1.482 1.00 92.44 125 PRO A C 1
ATOM 1005 O O . PRO A 1 125 ? 10.500 -5.558 -0.782 1.00 92.44 125 PRO A O 1
ATOM 1008 N N . LYS A 1 126 ? 11.997 -4.665 -2.214 1.00 91.94 126 LYS A N 1
ATOM 1009 C CA . LYS A 1 126 ? 12.990 -5.732 -2.150 1.00 91.94 126 LYS A CA 1
ATOM 1010 C C . LYS A 1 126 ? 14.385 -5.104 -2.178 1.00 91.94 126 LYS A C 1
ATOM 1012 O O . LYS A 1 126 ? 14.580 -4.144 -2.925 1.00 91.94 126 LYS A O 1
ATOM 1017 N N . PRO A 1 127 ? 15.345 -5.611 -1.386 1.00 89.00 127 PRO A N 1
ATOM 1018 C CA . PRO A 1 127 ? 16.708 -5.088 -1.391 1.00 89.00 127 PRO A CA 1
ATOM 1019 C C . PRO A 1 127 ? 17.309 -5.080 -2.803 1.00 89.00 127 PRO A C 1
ATOM 1021 O O . PRO A 1 127 ? 17.215 -6.076 -3.515 1.00 89.00 127 PRO A O 1
ATOM 1024 N N . GLY A 1 128 ? 17.914 -3.957 -3.198 1.00 90.75 128 GLY A N 1
ATOM 1025 C CA . GLY A 1 128 ? 18.551 -3.789 -4.510 1.00 90.75 128 GLY A CA 1
ATOM 1026 C C . GLY A 1 128 ? 17.598 -3.528 -5.685 1.00 90.75 128 GLY A C 1
ATOM 1027 O O . GLY A 1 128 ? 18.071 -3.303 -6.794 1.00 90.75 128 GLY A O 1
ATOM 1028 N N . GLU A 1 129 ? 16.277 -3.514 -5.472 1.00 93.25 129 GLU A N 1
ATOM 1029 C CA . GLU A 1 129 ? 15.294 -3.221 -6.522 1.00 93.25 129 GLU A CA 1
ATOM 1030 C C . GLU A 1 129 ? 14.755 -1.787 -6.403 1.00 93.25 129 GLU A C 1
ATOM 1032 O O . GLU A 1 129 ? 14.331 -1.349 -5.332 1.00 93.25 129 GLU A O 1
ATOM 1037 N N . ASN A 1 130 ? 14.689 -1.062 -7.525 1.00 93.62 130 ASN A N 1
ATOM 1038 C CA . ASN A 1 130 ? 13.959 0.202 -7.581 1.00 93.62 130 ASN A CA 1
ATOM 1039 C C . ASN A 1 130 ? 12.456 -0.079 -7.732 1.00 93.62 130 ASN A C 1
ATOM 1041 O O . ASN A 1 130 ? 11.991 -0.559 -8.771 1.00 93.62 130 ASN A O 1
ATOM 1045 N N . ILE A 1 131 ? 11.689 0.251 -6.692 1.00 93.69 131 ILE A N 1
ATOM 1046 C CA . ILE A 1 131 ? 10.250 -0.014 -6.648 1.00 93.69 131 ILE A CA 1
ATOM 1047 C C . ILE A 1 131 ? 9.477 0.695 -7.769 1.00 93.69 131 ILE A C 1
ATOM 1049 O O . ILE A 1 131 ? 8.501 0.133 -8.262 1.00 93.69 131 ILE A O 1
ATOM 1053 N N . ARG A 1 132 ? 9.912 1.880 -8.223 1.00 93.56 132 ARG A N 1
ATOM 1054 C CA . ARG A 1 132 ? 9.236 2.633 -9.295 1.00 93.56 132 ARG A CA 1
ATOM 1055 C C . ARG A 1 132 ? 9.375 1.937 -10.644 1.00 93.56 132 ARG A C 1
ATOM 1057 O O . ARG A 1 132 ? 8.359 1.705 -11.284 1.00 93.56 132 ARG A O 1
ATOM 1064 N N . ILE A 1 133 ? 10.582 1.489 -10.999 1.00 94.56 133 ILE A N 1
ATOM 1065 C CA . ILE A 1 133 ? 10.834 0.730 -12.242 1.00 94.56 133 ILE A CA 1
ATOM 1066 C C . ILE A 1 133 ? 9.991 -0.551 -12.273 1.00 94.56 133 ILE A C 1
ATOM 1068 O O . ILE A 1 133 ? 9.384 -0.910 -13.279 1.00 94.56 133 ILE A O 1
ATOM 1072 N N . LYS A 1 134 ? 9.908 -1.248 -11.138 1.00 96.25 134 LYS A N 1
ATOM 1073 C CA . LYS A 1 134 ? 9.090 -2.458 -11.030 1.00 96.25 134 LYS A CA 1
ATOM 1074 C C . LYS A 1 134 ? 7.592 -2.173 -11.116 1.00 96.25 134 LYS A C 1
ATOM 1076 O O . LYS A 1 134 ? 6.858 -2.980 -11.679 1.00 96.25 134 LYS A O 1
ATOM 1081 N N . THR A 1 135 ? 7.155 -1.051 -10.548 1.00 96.75 135 THR A N 1
ATOM 1082 C CA . THR A 1 135 ? 5.764 -0.591 -10.635 1.00 96.75 135 THR A CA 1
ATOM 1083 C C . THR A 1 135 ? 5.393 -0.317 -12.088 1.00 96.75 135 THR A C 1
ATOM 1085 O O . THR A 1 135 ? 4.384 -0.840 -12.543 1.00 96.75 135 THR A O 1
ATOM 1088 N N . GLU A 1 136 ? 6.244 0.400 -12.827 1.00 97.06 136 GLU A N 1
ATOM 1089 C CA . GLU A 1 136 ? 6.060 0.678 -14.255 1.00 97.06 136 GLU A CA 1
ATOM 1090 C C . GLU A 1 136 ? 5.938 -0.608 -15.073 1.00 97.06 136 GLU A C 1
ATOM 1092 O O . GLU A 1 136 ? 4.925 -0.836 -15.734 1.00 97.06 136 GLU A O 1
ATOM 1097 N N . LYS A 1 137 ? 6.940 -1.494 -14.973 1.00 96.50 137 LYS A N 1
ATOM 1098 C CA . LYS A 1 137 ? 6.946 -2.767 -15.702 1.00 96.50 137 LYS A CA 1
ATOM 1099 C C . LYS A 1 137 ? 5.668 -3.554 -15.429 1.00 96.50 137 LYS A C 1
ATOM 1101 O O . LYS A 1 137 ? 5.041 -4.063 -16.353 1.00 96.50 137 LYS A O 1
ATOM 1106 N N . ARG A 1 138 ? 5.270 -3.639 -14.155 1.00 96.19 138 ARG A N 1
ATOM 1107 C CA . ARG A 1 138 ? 4.075 -4.385 -13.771 1.00 96.19 138 ARG A CA 1
ATOM 1108 C C . ARG A 1 138 ? 2.794 -3.728 -14.280 1.00 96.19 138 ARG A C 1
ATOM 1110 O O . ARG A 1 138 ? 1.891 -4.465 -14.651 1.00 96.19 138 ARG A O 1
ATOM 1117 N N . ALA A 1 139 ? 2.712 -2.398 -14.295 1.00 96.38 139 ALA A N 1
ATOM 1118 C CA . ALA A 1 139 ? 1.563 -1.658 -14.812 1.00 96.38 139 ALA A CA 1
ATOM 1119 C C . ALA A 1 139 ? 1.371 -1.879 -16.324 1.00 96.38 139 ALA A C 1
ATOM 1121 O O . ALA A 1 139 ? 0.249 -2.158 -16.744 1.00 96.38 139 ALA A O 1
ATOM 1122 N N . ARG A 1 140 ? 2.462 -1.878 -17.107 1.00 96.12 140 ARG A N 1
ATOM 1123 C CA . ARG A 1 140 ? 2.450 -2.226 -18.542 1.00 96.12 140 ARG A CA 1
ATOM 1124 C C . ARG A 1 140 ? 2.026 -3.678 -18.781 1.00 96.12 140 ARG A C 1
ATOM 1126 O O . ARG A 1 140 ? 1.146 -3.950 -19.586 1.00 96.12 140 ARG A O 1
ATOM 1133 N N . GLU A 1 141 ? 2.580 -4.627 -18.018 1.00 95.69 141 GLU A N 1
ATOM 1134 C CA . GLU A 1 141 ? 2.229 -6.058 -18.124 1.00 95.69 141 GLU A CA 1
ATOM 1135 C C . GLU A 1 141 ? 0.735 -6.351 -17.913 1.00 95.69 141 GLU A C 1
ATOM 1137 O O . GLU A 1 141 ? 0.227 -7.344 -18.433 1.00 95.69 141 GLU A O 1
ATOM 1142 N N . VAL A 1 142 ? 0.047 -5.543 -17.101 1.00 93.56 142 VAL A N 1
ATOM 1143 C CA . VAL A 1 142 ? -1.389 -5.707 -16.821 1.00 93.56 142 VAL A CA 1
ATOM 1144 C C . VAL A 1 142 ? -2.274 -4.772 -17.652 1.00 93.56 142 VAL A C 1
ATOM 1146 O O . VAL A 1 142 ? -3.485 -4.783 -17.449 1.00 93.56 142 VAL A O 1
ATOM 1149 N N . GLY A 1 143 ? -1.689 -3.980 -18.559 1.00 93.12 143 GLY A N 1
ATOM 1150 C CA . GLY A 1 143 ? -2.409 -3.082 -19.465 1.00 93.12 143 GLY A CA 1
ATOM 1151 C C . GLY A 1 143 ? -3.036 -1.858 -18.794 1.00 93.12 143 GLY A C 1
ATOM 1152 O O . GLY A 1 143 ? -4.104 -1.431 -19.215 1.00 93.12 143 GLY A O 1
ATOM 1153 N N . LEU A 1 144 ? -2.431 -1.325 -17.723 1.00 92.75 144 LEU A N 1
ATOM 1154 C CA . LEU A 1 144 ? -2.882 -0.053 -17.132 1.00 92.75 144 LEU A CA 1
ATOM 1155 C C . LEU A 1 144 ? -2.328 1.175 -17.857 1.00 92.75 144 LEU A C 1
ATOM 1157 O O . LEU A 1 144 ? -2.956 2.222 -17.807 1.00 92.75 144 LEU A O 1
ATOM 1161 N N . ILE A 1 145 ? -1.146 1.047 -18.452 1.00 91.00 145 ILE A N 1
ATOM 1162 C CA . ILE A 1 145 ? -0.435 2.096 -19.189 1.00 91.00 145 ILE A CA 1
ATOM 1163 C C . ILE A 1 145 ? 0.261 1.440 -20.386 1.00 91.00 145 ILE A C 1
ATOM 1165 O O . ILE A 1 145 ? 0.645 0.266 -20.281 1.00 91.00 145 ILE A O 1
ATOM 1169 N N . ASP A 1 146 ? 0.410 2.185 -21.480 1.00 85.31 146 ASP A N 1
ATOM 1170 C CA . ASP A 1 146 ? 0.934 1.696 -22.769 1.00 85.31 146 ASP A CA 1
ATOM 1171 C C . ASP A 1 146 ? 2.455 1.787 -22.848 1.00 85.31 146 ASP A C 1
ATOM 1173 O O . ASP A 1 146 ? 2.994 2.919 -22.795 1.00 85.31 146 ASP A O 1
#

Foldseek 3Di:
DVQVVVLVCCVVPLADQDEAEDCCLVVCLVCVVSLLSRLAQYAYHYPPDDVVVSVVSVVRRNVRAYARDPSSQPDQDADPLLLLLLCCCPVVVDDLVVSCVVVVHDSSVSVSSVRVLCNSLVQDDDPPDDSNVVSNVSCVVVPSYD

=== Feature glossary ===
A reading guide for the features in this record.

Start from the sequence.

  · This is the polypeptide sequence — one letter per residue, N-terminus first. Length ranges from a few dozen residues for small domains to over a thousand for large multi-domain proteins.

Fold it, and you get atomic coordinates and the backbone conformation that goes with them.

  · Structure coordinates are given as an mmCIF _atom_site loop: one row per atom with element, residue name, chain id, sequence number, and x/y/z position in Å. Only the four main-chain atoms per residue are included here; side chains are omitted to keep the record compact.

  · Backbone dihedral angles. Every residue except chain termini has a φ (preceding-C → N → Cα → C) and a ψ (N → Cα → C → next-N). They are reported in degrees following the IUPAC sign convention. Secondary structure is essentially a statement about which (φ, ψ) basin each residue occupies.

  · The SS8 string is DSSP's per-residue secondary-structure call. α-helix (H) means an i→i+4 H-bond ladder; β-strand (E) means the residue participates in a β-sheet; 3₁₀ (G) and π (I) are tighter a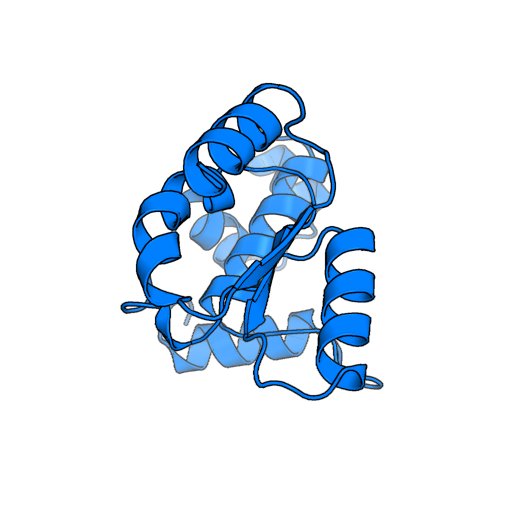nd wider helices; T/S are turns/bends; '-' is loop.

  · SS3 is a coarse helix/strand/coil call (letters a/b/c) made by the P-SEA algorithm from inter-Cα distances and dihedrals. It is less detailed than DSSP but needs only Cα positions.

Summarize the fold with a handful of shape descriptors and a per-residue structural alphabet.

  · Radius of gyration (Rg) is the root-mean-square distance of Cα atoms from their centroid — a single number for overall size and compactness. A globular domain of N residues has Rg ≈ 2.2·N^0.38 Å; an extended or disordered chain has a much larger Rg. The Cα contact count is the number of residue pairs whose Cα atoms are within 8 Å and are more than four positions apart in sequence — a standard proxy for tertiary packing density. The bounding box is the smallest axis-aligned box enclosing all Cα atoms.

  · The Foldseek 3Di string encodes local tertiary geometry as a 20-letter alphabet — one character per residue — derived from the relative positions of nearby Cα atoms. Unlike the amino-acid sequence, 3Di is a direct function of the 3D structure, so two proteins with the same fold have similar 3Di strings even at low sequence identity.

  · Solvent-accessible surface area (SASA) is the area in Å² traced out by the centre of a 1.4 Å probe sphere (a water molecule) rolled over the protein's van der Waals surface (Shrake–Rupley / Lee–Richards construction). Buried residues have near-zero SASA; fully exposed residues can exceed 200 Å². The total SASA scales roughly with the number of surface r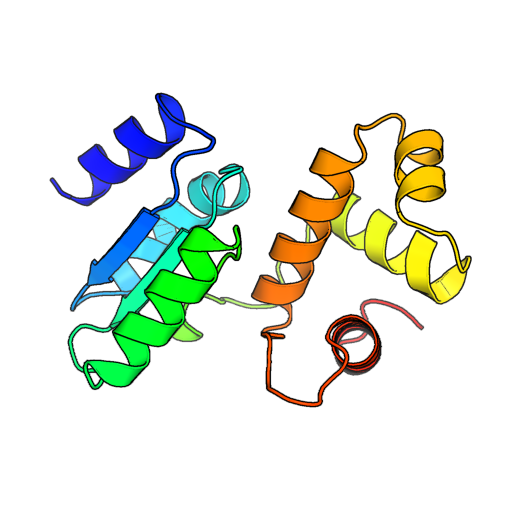esidues.

Ask how reliable the model is.

  · pLDDT (predicted Local Distance Difference Test) is AlphaFold's per-residue confidence score, ranging from 0 to 100. Values above 90 indicate high confidence (typically well-packed cores); 70–90 is confident; 50–70 low confidence; below 50 usually means the region is disordered or the prediction is unreliable there. AlphaFold stores pLDDT in the mmCIF B-factor column.

  · B-factor (Debye–Waller factor) reflects atomic displacement in the crystal lattice. It is an experimental observable (units Å²), not a prediction; low values mean the atom is pinned down, high values mean it moves or is heterogeneous across the crystal.

  · Predicted Aligned Error (PAE) is an AlphaFold confidence matrix: entry (i, j) is the expected error in the position of residue j, in ångströms, when the prediction is superimposed on the true structure at residue i. Low PAE within a block of residues means that block is internally rigid and well-predicted; high PAE between two blocks means their relative placement is uncertain even if each block individually is confident.

Place it in context: what it resembles, what it is annotated as, and how it looks.

  · Nearest PDB neighbors are the top structural matches found by Foldseek when searching this structure against the entire Protein Data Bank. Each hit reports a TM-score (0 to 1; >0.5 almost always implies the same fold) and an E-value. These are *structural* homologs — they may share no detectable sequence similarity.

  · Functional annotations link the protein to curated databases. InterPro entries identify conserved domains and families by matching the sequence against member-database signatures (Pfam, PROSITE, CDD, …). Gene Ontology (GO) terms describe molecular function, biological process, and cellular component in a controlled vocabulary. CATH places the structure in a hierarchical fold classification (Class/Architecture/Topology/Homologous-superfamily). The organism is the source species.

  · Three diagnostic plots accompany the record. The Cα contact map visualizes the tertiary structure as a 2D adjacency matrix (8 Å cutoff, sequence-local contacts suppressed). The Ramachandran plot shows the distribution of backbone (φ, ψ) torsions, with points in the α and β basins reflecting secondary structure content. The PAE plot shows AlphaFold's inter-residue confidence as a color matrix.

  · Six rendered views show the 3D structure from the faces of a cube — i.e. along ±x, ±y, ±z. Rendering representation is drawn randomly per protein from cartoon (secondary-structure ribbons), sticks (backbone bonds), or molecular surface; coloring is either N→C rainbow (blue at the N-terminus through red at the C-terminus) or one color per chain.